Protein AF-A0A2K8QHU1-F1 (afdb_monomer_lite)

Foldseek 3Di:
DDPPDDLPPPPDVPPDDPVLLVVCCVVPNDDDSVVSVVVVVVVVVVVVCVVVVVVVVVVVVVVD

Radius of gyration: 16.48 Å; chains: 1; bounding box: 38×21×45 Å

Structure (mmCIF, N/CA/C/O backbone):
data_AF-A0A2K8QHU1-F1
#
_entry.id   AF-A0A2K8QHU1-F1
#
loop_
_atom_site.group_PDB
_atom_site.id
_atom_site.type_symbol
_atom_site.label_atom_id
_atom_site.label_alt_id
_atom_site.label_comp_id
_atom_site.label_asym_id
_atom_site.label_entity_id
_atom_site.label_seq_id
_atom_site.pdbx_PDB_ins_code
_atom_site.Cartn_x
_atom_site.Cartn_y
_atom_site.Cartn_z
_atom_site.occupancy
_atom_site.B_iso_or_equiv
_atom_site.auth_seq_id
_atom_site.auth_comp_id
_atom_site.auth_asym_id
_atom_site.auth_atom_id
_atom_site.pdbx_PDB_model_num
ATOM 1 N N . MET A 1 1 ? -0.680 -10.260 -7.452 1.00 61.78 1 MET A N 1
ATOM 2 C CA . MET A 1 1 ? -0.758 -9.484 -8.706 1.00 61.78 1 MET A CA 1
ATOM 3 C C . MET A 1 1 ? -0.349 -10.374 -9.863 1.00 61.78 1 MET A C 1
ATOM 5 O O . MET A 1 1 ? 0.524 -11.205 -9.636 1.00 61.78 1 MET A O 1
ATOM 9 N N . PRO A 1 2 ? -0.982 -10.244 -11.038 1.00 69.12 2 PRO A N 1
ATOM 10 C CA . PRO A 1 2 ? -0.616 -11.017 -12.219 1.00 69.12 2 PRO A CA 1
ATOM 11 C C . PRO A 1 2 ? 0.726 -10.550 -12.801 1.00 69.12 2 PRO A C 1
ATOM 13 O O . PRO A 1 2 ? 0.969 -9.352 -12.911 1.00 69.12 2 PRO A O 1
ATOM 16 N N . ASP A 1 3 ? 1.566 -11.503 -13.207 1.00 69.19 3 ASP A N 1
ATOM 17 C CA . ASP A 1 3 ? 2.888 -11.263 -13.815 1.00 69.19 3 ASP A CA 1
ATOM 18 C C . ASP A 1 3 ? 2.823 -10.710 -15.249 1.00 69.19 3 ASP A C 1
ATOM 20 O O . ASP A 1 3 ? 3.840 -10.402 -15.858 1.00 69.19 3 ASP A O 1
ATOM 24 N N . SER A 1 4 ? 1.618 -10.557 -15.798 1.00 72.38 4 SER A N 1
ATOM 25 C CA . SER A 1 4 ? 1.376 -10.029 -17.141 1.00 72.38 4 SER A CA 1
ATOM 26 C C . SER A 1 4 ? 1.380 -8.497 -17.219 1.00 72.38 4 SER A C 1
ATOM 28 O O . SER A 1 4 ? 1.131 -7.946 -18.289 1.00 72.38 4 SER A O 1
ATOM 30 N N . VAL A 1 5 ? 1.580 -7.794 -16.099 1.00 74.06 5 VAL A N 1
ATOM 31 C CA . VAL A 1 5 ? 1.553 -6.326 -16.047 1.00 74.06 5 VAL A CA 1
ATOM 32 C C . VAL A 1 5 ? 2.952 -5.774 -16.301 1.00 74.06 5 VAL A C 1
ATOM 34 O O . VAL A 1 5 ? 3.891 -6.088 -15.573 1.00 74.06 5 VAL A O 1
ATOM 37 N N . ALA A 1 6 ? 3.087 -4.907 -17.305 1.00 77.44 6 ALA A N 1
ATOM 38 C CA . ALA A 1 6 ? 4.296 -4.115 -17.494 1.00 77.44 6 ALA A CA 1
ATOM 39 C C . ALA A 1 6 ? 4.355 -3.018 -16.417 1.00 77.44 6 ALA A C 1
ATOM 41 O O . ALA A 1 6 ? 3.622 -2.031 -16.474 1.00 77.44 6 ALA A O 1
ATOM 42 N N . TYR A 1 7 ? 5.188 -3.222 -15.396 1.00 75.81 7 TYR A N 1
ATOM 43 C CA . TYR A 1 7 ? 5.330 -2.283 -14.281 1.00 75.81 7 TYR A CA 1
ATOM 44 C C . TYR A 1 7 ? 6.094 -1.016 -14.687 1.00 75.81 7 TYR A C 1
ATOM 46 O O . TYR A 1 7 ? 5.662 0.091 -14.371 1.00 75.81 7 TYR A O 1
ATOM 54 N N . GLN A 1 8 ? 7.183 -1.161 -15.439 1.00 76.00 8 GLN A N 1
ATOM 55 C CA . GLN A 1 8 ? 7.946 -0.039 -15.984 1.00 76.00 8 GLN A CA 1
ATOM 56 C C . GLN A 1 8 ? 7.852 0.022 -17.516 1.00 76.00 8 GLN A C 1
ATOM 58 O O . GLN A 1 8 ? 7.749 -1.028 -18.155 1.00 76.00 8 GLN A O 1
ATOM 63 N N . PRO A 1 9 ? 7.947 1.227 -18.112 1.00 70.00 9 PRO A N 1
ATOM 64 C CA . PRO A 1 9 ? 7.846 2.543 -17.456 1.00 70.00 9 PRO A CA 1
ATOM 65 C C . PRO A 1 9 ? 6.384 2.950 -17.176 1.00 70.00 9 PRO A C 1
ATOM 67 O O . PRO A 1 9 ? 6.105 3.791 -16.327 1.00 70.00 9 PRO A O 1
ATOM 70 N N . ASP A 1 10 ? 5.428 2.318 -17.859 1.00 73.38 10 ASP A N 1
ATOM 71 C CA . ASP A 1 10 ? 4.069 2.840 -18.014 1.00 73.38 10 ASP A CA 1
ATOM 72 C C . ASP A 1 10 ? 3.249 2.931 -16.721 1.00 73.38 10 ASP A C 1
ATOM 74 O O . ASP A 1 10 ? 2.456 3.859 -16.573 1.00 73.38 10 ASP A O 1
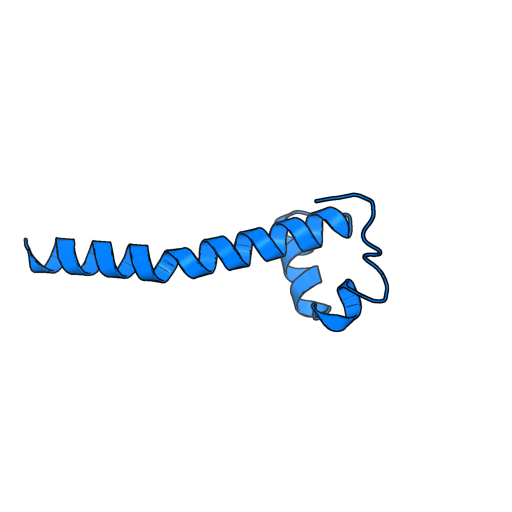ATOM 78 N N . LEU A 1 11 ? 3.386 1.988 -15.785 1.00 75.50 11 LEU A N 1
ATOM 79 C CA . LEU A 1 11 ? 2.581 1.988 -14.560 1.00 75.50 11 LEU A CA 1
ATOM 80 C C . LEU A 1 11 ? 3.258 2.791 -13.446 1.00 75.50 11 LEU A C 1
ATOM 82 O O . LEU A 1 11 ? 2.627 3.646 -12.818 1.00 75.50 11 LEU A O 1
ATOM 86 N N . MET A 1 12 ? 4.540 2.511 -13.213 1.00 79.38 12 MET A N 1
ATOM 87 C CA . MET A 1 12 ? 5.305 3.102 -12.121 1.00 79.38 12 MET A CA 1
ATOM 88 C C . MET A 1 12 ? 5.445 4.617 -12.298 1.00 79.38 12 MET A C 1
ATOM 90 O O . MET A 1 12 ? 5.087 5.366 -11.388 1.00 79.38 12 MET A O 1
ATOM 94 N N . ASP A 1 13 ? 5.822 5.088 -13.488 1.00 79.75 13 ASP A N 1
ATOM 95 C CA . ASP A 1 13 ? 6.060 6.519 -13.718 1.00 79.75 13 ASP A CA 1
ATOM 96 C C . ASP A 1 13 ? 4.766 7.349 -13.766 1.00 79.75 13 ASP A C 1
ATOM 98 O O .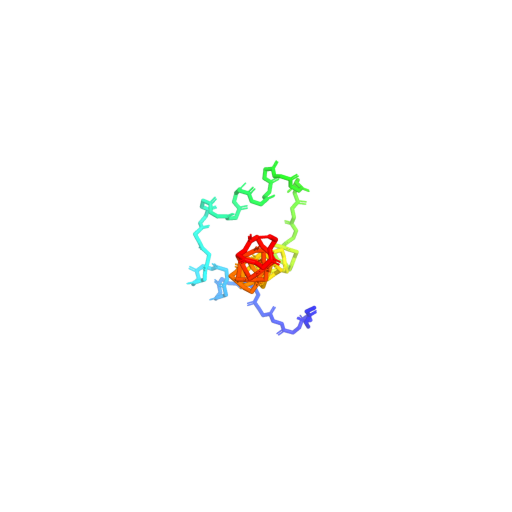 ASP A 1 13 ? 4.789 8.560 -13.540 1.00 79.75 13 ASP A O 1
ATOM 102 N N . ARG A 1 14 ? 3.615 6.718 -14.039 1.00 79.06 14 ARG A N 1
ATOM 103 C CA . ARG A 1 14 ? 2.315 7.410 -14.115 1.00 79.06 14 ARG A CA 1
ATOM 104 C C . ARG A 1 14 ? 1.605 7.507 -12.772 1.00 79.06 14 ARG A C 1
ATOM 106 O O . ARG A 1 14 ? 0.876 8.470 -12.544 1.00 79.06 14 ARG A O 1
ATOM 113 N N . ILE A 1 15 ? 1.766 6.507 -11.908 1.00 76.06 15 ILE A N 1
ATOM 114 C CA . ILE A 1 15 ? 0.992 6.391 -10.661 1.00 76.06 15 ILE A CA 1
ATOM 115 C C . ILE A 1 15 ? 1.826 6.805 -9.444 1.00 76.06 15 ILE A C 1
ATOM 117 O O . ILE A 1 15 ? 1.279 7.288 -8.446 1.00 76.06 15 ILE A O 1
ATOM 121 N N . PHE A 1 16 ? 3.149 6.661 -9.511 1.00 82.00 16 PHE A N 1
ATOM 122 C CA . PHE A 1 16 ? 4.018 6.820 -8.357 1.00 82.00 16 PHE A CA 1
ATOM 123 C C . PHE A 1 16 ? 4.951 8.009 -8.509 1.00 82.00 16 PHE A C 1
ATOM 125 O O . PHE A 1 16 ? 5.652 8.178 -9.498 1.00 82.00 16 PHE A O 1
ATOM 132 N N . THR A 1 17 ? 5.031 8.816 -7.454 1.00 83.75 17 THR A N 1
ATOM 133 C CA . THR A 1 17 ? 6.159 9.736 -7.321 1.00 83.75 17 THR A CA 1
ATOM 134 C C . THR A 1 17 ? 7.358 8.972 -6.779 1.00 83.75 17 THR A C 1
ATOM 136 O O . THR A 1 17 ? 7.214 8.148 -5.871 1.00 83.75 17 THR A O 1
ATOM 139 N N . GLN A 1 18 ? 8.556 9.312 -7.256 1.00 81.94 18 GLN A N 1
ATOM 140 C CA . GLN A 1 18 ? 9.810 8.743 -6.751 1.00 81.94 18 GLN A CA 1
ATOM 141 C C . GLN A 1 18 ? 9.903 8.827 -5.221 1.00 81.94 18 GLN A C 1
ATOM 143 O O . GLN A 1 18 ? 10.216 7.854 -4.542 1.00 81.94 18 GLN A O 1
ATOM 148 N N . LYS A 1 19 ? 9.492 9.965 -4.647 1.00 86.69 19 LYS A N 1
ATOM 149 C CA . LYS A 1 19 ? 9.436 10.170 -3.192 1.00 86.69 19 LYS A CA 1
ATOM 150 C C . LYS A 1 19 ? 8.582 9.120 -2.466 1.00 86.69 19 LYS A C 1
ATOM 152 O O . LYS A 1 19 ? 8.945 8.697 -1.370 1.00 86.69 19 LYS A O 1
ATOM 157 N N . ARG A 1 20 ? 7.447 8.713 -3.044 1.00 85.06 20 ARG A N 1
ATOM 158 C CA . ARG A 1 20 ? 6.558 7.701 -2.455 1.00 85.06 20 ARG A CA 1
ATOM 159 C C . ARG A 1 20 ? 7.192 6.313 -2.513 1.00 85.06 20 ARG A C 1
ATOM 161 O O . ARG A 1 20 ? 7.134 5.604 -1.515 1.00 85.06 20 ARG A O 1
ATOM 168 N N . MET A 1 21 ? 7.852 5.961 -3.614 1.00 84.62 21 MET A N 1
ATOM 169 C CA . MET A 1 21 ? 8.562 4.680 -3.732 1.00 84.62 21 MET A CA 1
ATOM 170 C C . MET A 1 21 ? 9.698 4.577 -2.709 1.00 84.62 21 MET A C 1
ATOM 172 O O . MET A 1 21 ? 9.712 3.640 -1.913 1.00 84.62 21 MET A O 1
ATOM 176 N N . PHE A 1 22 ? 10.533 5.616 -2.596 1.00 87.88 22 PHE A N 1
ATOM 177 C CA . PHE A 1 22 ? 11.585 5.680 -1.574 1.00 87.88 22 PHE A CA 1
ATOM 178 C C . PHE A 1 22 ? 11.054 5.567 -0.140 1.00 87.88 22 PHE A C 1
ATOM 180 O O . PHE A 1 22 ? 11.741 5.048 0.739 1.00 87.88 22 PHE A O 1
ATOM 187 N N . SER A 1 23 ? 9.837 6.052 0.130 1.00 90.25 23 SER A N 1
ATOM 188 C CA . SER A 1 23 ? 9.237 5.922 1.462 1.00 90.25 23 SER A CA 1
ATOM 189 C C . SER A 1 23 ? 8.940 4.467 1.828 1.00 90.25 23 SER A C 1
ATOM 191 O O . SER A 1 23 ? 9.158 4.080 2.974 1.00 90.25 23 SER A O 1
ATOM 193 N N . TYR A 1 24 ? 8.517 3.653 0.856 1.00 91.00 24 TYR A N 1
ATOM 194 C CA . TYR A 1 24 ? 8.287 2.228 1.068 1.00 91.00 24 TYR A CA 1
ATOM 195 C C . TYR A 1 24 ? 9.605 1.470 1.187 1.00 91.00 24 TYR A C 1
ATOM 197 O O . TYR A 1 24 ? 9.763 0.690 2.123 1.00 91.00 24 TYR A O 1
ATOM 205 N N . GLU A 1 25 ? 10.587 1.765 0.335 1.00 91.06 25 GLU A N 1
ATOM 206 C CA . GLU A 1 25 ? 11.901 1.122 0.425 1.00 91.06 25 GLU A CA 1
ATOM 207 C C . GLU A 1 25 ? 12.620 1.418 1.748 1.00 91.06 25 GLU A C 1
ATOM 209 O O . GLU A 1 25 ? 13.295 0.562 2.315 1.00 91.06 25 GLU A O 1
ATOM 214 N N . ARG A 1 26 ? 12.443 2.620 2.306 1.00 93.06 26 ARG A N 1
ATOM 215 C CA . ARG A 1 26 ? 13.011 2.966 3.615 1.00 93.06 26 ARG A CA 1
ATOM 216 C C . ARG A 1 26 ? 12.456 2.101 4.752 1.00 93.06 26 ARG A C 1
ATOM 218 O O . ARG A 1 26 ? 13.165 1.877 5.729 1.00 93.06 26 ARG A O 1
ATOM 225 N N . VAL A 1 27 ? 11.199 1.671 4.660 1.00 93.44 27 VAL A N 1
ATOM 226 C CA . VAL A 1 27 ? 10.529 0.884 5.708 1.00 93.44 27 VAL A CA 1
ATOM 227 C C . VAL A 1 27 ? 10.743 -0.613 5.497 1.00 93.44 27 VAL A C 1
ATOM 229 O O . VAL A 1 27 ? 11.012 -1.331 6.455 1.00 93.44 27 VAL A O 1
ATOM 232 N N . PHE A 1 28 ? 10.636 -1.077 4.254 1.00 91.69 28 PHE A N 1
ATOM 233 C CA . PHE A 1 28 ? 10.614 -2.501 3.915 1.00 91.69 28 PHE A CA 1
ATOM 234 C C . PHE A 1 28 ? 11.922 -3.013 3.287 1.00 91.69 28 PHE A C 1
ATOM 236 O O . PHE A 1 28 ? 12.060 -4.211 3.062 1.00 91.69 28 PHE A O 1
ATOM 243 N N . GLY A 1 29 ? 12.902 -2.138 3.042 1.00 91.69 29 GLY A N 1
ATOM 244 C CA . GLY A 1 29 ? 14.166 -2.478 2.388 1.00 91.69 29 GLY A CA 1
ATOM 245 C C . GLY A 1 29 ? 14.082 -2.413 0.862 1.00 91.69 29 GLY A C 1
ATOM 246 O O . GLY A 1 29 ? 13.216 -1.753 0.298 1.00 91.69 29 GLY A O 1
ATOM 247 N N . LYS A 1 30 ? 15.012 -3.083 0.172 1.00 90.06 30 LYS A N 1
ATOM 248 C CA . LYS A 1 30 ? 14.976 -3.165 -1.296 1.00 90.06 30 LYS A CA 1
ATOM 249 C C . LYS A 1 30 ? 13.785 -4.012 -1.733 1.00 90.06 30 LYS A C 1
ATOM 251 O O . LYS A 1 30 ? 13.670 -5.155 -1.301 1.00 90.06 30 LYS A O 1
ATOM 256 N N . LEU A 1 31 ? 12.955 -3.457 -2.606 1.00 89.06 31 LEU A N 1
ATOM 257 C CA . LEU A 1 31 ? 11.735 -4.085 -3.097 1.00 89.06 31 LEU A CA 1
ATOM 258 C C . LEU A 1 31 ? 11.776 -4.198 -4.619 1.00 89.06 31 LEU A C 1
ATOM 260 O O . LEU A 1 31 ? 12.351 -3.354 -5.303 1.00 89.06 31 LEU A O 1
ATOM 264 N N . THR A 1 32 ? 11.140 -5.231 -5.155 1.00 89.06 32 THR A N 1
ATOM 265 C CA . THR A 1 32 ? 10.829 -5.311 -6.585 1.00 89.06 32 THR A CA 1
ATOM 266 C C . THR A 1 32 ? 9.667 -4.377 -6.932 1.00 89.06 32 THR A C 1
ATOM 268 O O . THR A 1 32 ? 8.832 -4.063 -6.080 1.00 89.06 32 THR A O 1
ATOM 271 N N . ASP A 1 33 ? 9.546 -3.980 -8.202 1.00 85.75 33 ASP A N 1
ATOM 272 C CA . ASP A 1 33 ? 8.432 -3.135 -8.656 1.00 85.75 33 ASP A CA 1
ATOM 273 C C . ASP A 1 33 ? 7.063 -3.744 -8.309 1.00 85.75 33 ASP A C 1
ATOM 275 O O . ASP A 1 33 ? 6.154 -3.055 -7.846 1.00 85.75 33 ASP A O 1
ATOM 279 N N . ARG A 1 34 ? 6.928 -5.069 -8.449 1.00 85.81 34 ARG A N 1
ATOM 280 C CA . ARG A 1 34 ? 5.714 -5.811 -8.081 1.00 85.81 34 ARG A CA 1
ATOM 281 C C . ARG A 1 34 ? 5.367 -5.646 -6.599 1.00 85.81 34 ARG A C 1
ATOM 283 O O . ARG A 1 34 ? 4.194 -5.473 -6.260 1.00 85.81 34 ARG A O 1
ATOM 290 N N . GLU A 1 35 ? 6.360 -5.725 -5.720 1.00 88.44 35 GLU A N 1
ATOM 291 C CA . GLU A 1 35 ? 6.173 -5.572 -4.274 1.00 88.44 35 GLU A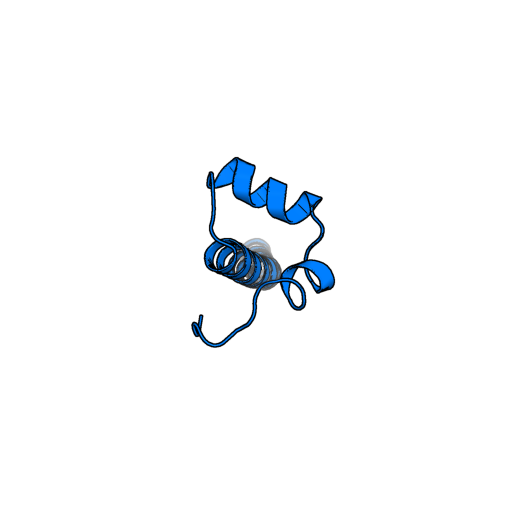 CA 1
ATOM 292 C C . GLU A 1 35 ? 5.831 -4.129 -3.905 1.00 88.44 35 GLU A C 1
ATOM 294 O O . GLU A 1 35 ? 4.918 -3.913 -3.108 1.00 88.44 35 GLU A O 1
ATOM 299 N N . LEU A 1 36 ? 6.479 -3.144 -4.535 1.00 88.88 36 LEU A N 1
ATOM 300 C CA . LEU A 1 36 ? 6.174 -1.723 -4.346 1.00 88.88 36 LEU A CA 1
ATOM 301 C C . LEU A 1 36 ? 4.715 -1.406 -4.683 1.00 88.88 36 LEU A C 1
ATOM 303 O O . LEU A 1 36 ? 4.014 -0.774 -3.886 1.00 88.88 36 LEU A O 1
ATOM 307 N N . VAL A 1 37 ? 4.228 -1.885 -5.831 1.00 87.31 37 VAL A N 1
ATOM 308 C CA . VAL A 1 37 ? 2.826 -1.687 -6.218 1.00 87.31 37 VAL A CA 1
ATOM 309 C C . VAL A 1 37 ? 1.886 -2.422 -5.258 1.00 87.31 37 VAL A C 1
ATOM 311 O O . VAL A 1 37 ? 0.860 -1.868 -4.859 1.00 87.31 37 VAL A O 1
ATOM 314 N N . GLY A 1 38 ? 2.235 -3.640 -4.835 1.00 88.38 38 GLY A N 1
ATOM 315 C CA . GLY A 1 38 ? 1.456 -4.394 -3.851 1.00 88.38 38 GLY A CA 1
ATOM 316 C C . GLY A 1 38 ? 1.300 -3.651 -2.521 1.00 88.38 38 GLY A C 1
ATOM 317 O O . GLY A 1 38 ? 0.180 -3.484 -2.035 1.00 88.38 38 GLY A O 1
ATOM 318 N N . ILE A 1 39 ? 2.405 -3.146 -1.971 1.00 90.50 39 ILE A N 1
ATOM 319 C CA . ILE A 1 39 ? 2.430 -2.371 -0.723 1.00 90.50 39 ILE A CA 1
ATOM 320 C C . ILE A 1 39 ? 1.615 -1.087 -0.863 1.00 90.50 39 ILE A C 1
ATOM 322 O O . ILE A 1 39 ? 0.875 -0.721 0.049 1.00 90.50 39 ILE A O 1
ATOM 326 N N . TYR A 1 40 ? 1.704 -0.407 -2.003 1.00 88.19 40 TYR A N 1
ATOM 327 C CA . TYR A 1 40 ? 0.928 0.803 -2.239 1.00 88.19 40 TYR A CA 1
ATOM 328 C C . TYR A 1 40 ? -0.578 0.555 -2.246 1.00 88.19 40 TYR A C 1
ATOM 330 O O . TYR A 1 40 ? -1.305 1.280 -1.564 1.00 88.19 40 TYR A O 1
ATOM 338 N N . ILE A 1 41 ? -1.043 -0.464 -2.978 1.00 88.88 41 ILE A N 1
ATOM 339 C CA . ILE A 1 41 ? -2.470 -0.809 -3.015 1.00 88.88 41 ILE A CA 1
ATOM 340 C C . ILE A 1 41 ? -2.942 -1.201 -1.620 1.00 88.88 41 ILE A C 1
ATOM 342 O O . ILE A 1 41 ? -3.997 -0.749 -1.179 1.00 88.88 41 ILE A O 1
ATOM 346 N N . TRP A 1 42 ? -2.145 -1.994 -0.904 1.00 90.25 42 TRP A N 1
ATOM 347 C CA . TRP A 1 42 ? -2.459 -2.377 0.465 1.00 90.25 42 TRP A CA 1
ATOM 348 C C . TRP A 1 42 ? -2.577 -1.158 1.386 1.00 90.25 42 TRP A C 1
ATOM 350 O O . TRP A 1 42 ? -3.565 -1.024 2.101 1.00 90.25 42 TRP A O 1
ATOM 360 N N . ASN A 1 43 ? -1.627 -0.225 1.318 1.00 90.25 43 ASN A N 1
ATOM 361 C CA . ASN A 1 43 ? -1.651 0.998 2.115 1.00 90.25 43 ASN A CA 1
ATOM 362 C C . ASN A 1 43 ? -2.854 1.893 1.771 1.00 90.25 43 ASN A C 1
ATOM 364 O O . ASN A 1 43 ? -3.415 2.544 2.648 1.00 90.25 43 ASN A O 1
ATOM 368 N N . GLN A 1 44 ? -3.269 1.927 0.504 1.00 88.69 44 GLN A N 1
ATOM 369 C CA . GLN A 1 44 ? -4.463 2.657 0.085 1.00 88.69 44 GLN A CA 1
ATOM 370 C C . GLN A 1 44 ? -5.746 2.009 0.621 1.00 88.69 44 GLN A C 1
ATOM 372 O O . GLN A 1 44 ? -6.615 2.722 1.119 1.00 88.69 44 GLN A O 1
ATOM 377 N N . ALA A 1 45 ? -5.849 0.679 0.563 1.00 90.88 45 ALA A N 1
ATOM 378 C CA . ALA A 1 45 ? -6.980 -0.058 1.120 1.00 90.88 45 ALA A CA 1
ATOM 379 C C . ALA A 1 45 ? -7.064 0.125 2.644 1.00 90.88 45 ALA A C 1
ATOM 381 O O . ALA A 1 45 ? -8.104 0.522 3.158 1.00 90.88 45 ALA A O 1
ATOM 382 N N . LEU A 1 46 ? -5.944 -0.053 3.352 1.00 88.69 46 LEU A N 1
ATOM 383 C CA . LEU A 1 46 ? -5.847 0.169 4.796 1.00 88.69 46 LEU A CA 1
ATOM 384 C C . LEU A 1 46 ? -6.242 1.604 5.176 1.00 88.69 46 LEU A C 1
ATOM 386 O O . LEU A 1 46 ? -6.982 1.816 6.133 1.00 88.69 46 LEU A O 1
ATOM 390 N N . GLY A 1 47 ? -5.768 2.591 4.412 1.00 87.31 47 GLY A N 1
ATOM 391 C CA . GLY A 1 47 ? -6.111 3.994 4.623 1.00 87.31 47 GLY A CA 1
ATOM 392 C C . GLY A 1 47 ? -7.601 4.291 4.433 1.00 87.31 47 GLY A C 1
ATOM 393 O O . GLY A 1 47 ? -8.133 5.161 5.117 1.00 87.31 47 GLY A O 1
ATOM 394 N N . GLY A 1 48 ? -8.285 3.562 3.545 1.00 88.56 48 GLY A N 1
ATOM 395 C CA . GLY A 1 48 ? -9.733 3.667 3.350 1.00 88.56 48 GLY A CA 1
ATOM 396 C C . GLY A 1 48 ? -10.542 3.175 4.554 1.00 88.56 48 GLY A C 1
ATOM 397 O O . GLY A 1 48 ? -11.550 3.785 4.907 1.00 88.56 48 GLY A O 1
ATOM 398 N N . GLU A 1 49 ? -10.059 2.139 5.241 1.00 92.38 49 GLU A N 1
ATOM 399 C CA . GLU A 1 49 ? -10.725 1.541 6.408 1.00 92.38 49 GLU A CA 1
ATOM 400 C C . GLU A 1 49 ? -10.611 2.384 7.693 1.00 92.38 49 GLU A C 1
ATOM 402 O O . GLU A 1 49 ? -11.341 2.157 8.661 1.00 92.38 49 GLU A O 1
ATOM 407 N N . LEU A 1 50 ? -9.754 3.413 7.711 1.00 90.56 50 LEU A N 1
ATOM 408 C CA . LEU A 1 50 ? -9.642 4.332 8.850 1.00 90.56 50 LEU A CA 1
ATOM 409 C C . LEU A 1 50 ? -10.952 5.071 9.137 1.00 90.56 50 LEU A C 1
ATOM 411 O O . LEU A 1 50 ? -11.281 5.297 10.301 1.00 90.56 50 LEU A O 1
ATOM 415 N N . TYR A 1 51 ? -11.697 5.456 8.099 1.00 87.06 51 TYR A N 1
ATOM 416 C CA . TYR A 1 51 ? -12.942 6.202 8.278 1.00 87.06 51 TYR A CA 1
ATOM 417 C C . TYR A 1 51 ? -14.055 5.344 8.913 1.00 87.06 51 TYR A C 1
ATOM 419 O O . TYR A 1 51 ? -14.614 5.777 9.925 1.00 87.06 51 TYR A O 1
ATOM 427 N N . PRO A 1 52 ? -14.336 4.115 8.429 1.00 91.88 52 PRO A N 1
ATOM 428 C CA . PRO A 1 52 ? -15.199 3.166 9.132 1.00 91.88 52 PRO A CA 1
ATOM 429 C C . PRO A 1 52 ? -14.782 2.917 10.585 1.00 91.88 52 PRO A C 1
ATOM 431 O O . PRO A 1 52 ? -15.631 2.936 11.477 1.00 91.88 52 PRO A O 1
ATOM 434 N N . LEU A 1 53 ? -13.482 2.733 10.841 1.00 92.19 53 LEU A N 1
ATOM 435 C CA . LEU A 1 53 ? -12.974 2.491 12.191 1.00 92.19 53 LEU A CA 1
ATOM 436 C C . LEU A 1 53 ? -13.239 3.682 13.120 1.00 92.19 53 LEU A C 1
ATOM 438 O O . LEU A 1 53 ? -13.721 3.502 14.239 1.00 92.19 53 LEU A O 1
ATOM 442 N N . LEU A 1 54 ? -12.956 4.900 12.653 1.00 91.94 54 LEU A N 1
ATOM 443 C CA . LEU A 1 54 ? -13.203 6.120 13.417 1.00 91.94 54 LEU A CA 1
ATOM 444 C C . LEU A 1 54 ? -14.698 6.311 13.689 1.00 91.94 54 LEU A C 1
ATOM 446 O O . LEU A 1 54 ? -15.075 6.652 14.807 1.00 91.94 54 LEU A O 1
ATOM 450 N N . SER A 1 55 ? -15.548 6.036 12.699 1.00 92.19 55 SER A N 1
ATOM 451 C CA . SER A 1 55 ? -17.002 6.099 12.854 1.00 92.19 55 SER A CA 1
ATOM 452 C C . SER A 1 55 ? -17.508 5.098 13.900 1.00 92.19 55 SER A C 1
ATOM 454 O O . SER A 1 55 ? -18.300 5.455 14.775 1.00 92.19 55 SER A O 1
ATOM 456 N N . ALA A 1 56 ? -17.004 3.861 13.884 1.00 94.25 56 ALA A N 1
ATOM 457 C CA . ALA A 1 56 ? -17.342 2.855 14.890 1.00 94.25 56 ALA A CA 1
ATOM 458 C C . ALA A 1 56 ? -16.885 3.271 16.301 1.00 94.25 56 ALA A C 1
ATOM 460 O O . ALA A 1 56 ? -17.636 3.117 17.271 1.00 94.25 56 ALA A O 1
ATOM 461 N N . ALA A 1 57 ? -15.681 3.839 16.418 1.00 93.56 57 ALA A N 1
ATOM 462 C CA . ALA A 1 57 ? -15.164 4.362 17.679 1.00 93.56 57 ALA A CA 1
ATOM 463 C C . ALA A 1 57 ? -16.022 5.527 18.204 1.00 93.56 57 ALA A C 1
ATOM 465 O O . ALA A 1 57 ? -16.368 5.550 19.385 1.00 93.56 57 ALA A O 1
ATOM 466 N N . GLU A 1 58 ? -16.431 6.450 17.330 1.00 95.06 58 GLU A N 1
ATOM 467 C CA . GLU A 1 58 ? -17.311 7.571 17.671 1.00 95.06 58 GLU A CA 1
ATOM 468 C C . GLU A 1 58 ? -18.665 7.089 18.212 1.00 95.06 58 GLU A C 1
ATOM 470 O O . GLU A 1 58 ? -19.108 7.546 19.267 1.00 95.06 58 GLU A O 1
ATOM 475 N N . ILE A 1 59 ? -19.317 6.145 17.522 1.00 94.12 59 ILE A N 1
ATOM 476 C 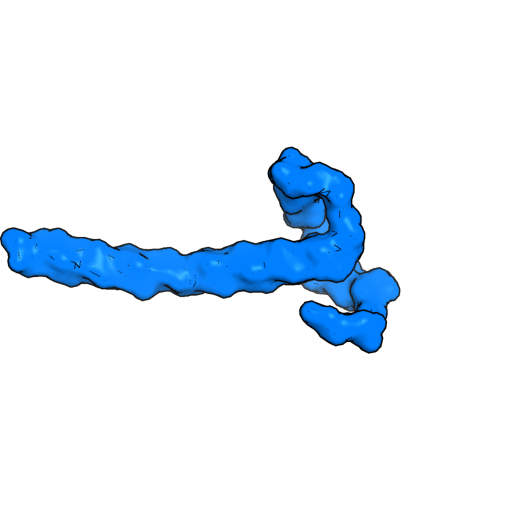CA . ILE A 1 59 ? -20.602 5.573 17.955 1.00 94.12 59 ILE A CA 1
ATOM 477 C C . ILE A 1 59 ? -20.459 4.906 19.323 1.00 94.12 59 ILE A C 1
ATOM 479 O O . ILE A 1 59 ? -21.335 5.065 20.173 1.00 94.12 59 ILE A O 1
ATOM 483 N N . THR A 1 60 ? -19.364 4.173 19.531 1.00 94.12 60 THR A N 1
ATOM 484 C CA . THR A 1 60 ? -19.086 3.491 20.797 1.00 94.12 60 THR A CA 1
ATOM 485 C C . THR A 1 60 ? -18.950 4.506 21.928 1.00 94.12 60 THR A C 1
ATOM 487 O O . THR A 1 60 ? -19.651 4.389 22.924 1.00 94.12 60 THR A O 1
ATOM 490 N N . LEU A 1 61 ? -18.129 5.547 21.754 1.00 93.38 61 LEU A N 1
ATOM 491 C CA . LEU A 1 61 ? -17.901 6.575 22.775 1.00 93.38 61 LEU A CA 1
ATOM 492 C C . LEU A 1 61 ? -19.147 7.414 23.087 1.00 93.38 61 LEU A C 1
ATOM 494 O O . LEU A 1 61 ? -19.334 7.813 24.229 1.00 93.38 61 LEU A O 1
ATOM 498 N N . ARG A 1 62 ? -20.011 7.682 22.099 1.00 90.25 62 ARG A N 1
ATOM 499 C CA . ARG A 1 62 ? -21.267 8.430 22.312 1.00 90.25 62 ARG A CA 1
ATOM 500 C C . ARG A 1 62 ? -22.340 7.633 23.054 1.00 90.25 62 ARG A C 1
ATOM 502 O O . ARG A 1 62 ? -23.298 8.233 23.533 1.00 90.25 62 ARG A O 1
ATOM 509 N N . LY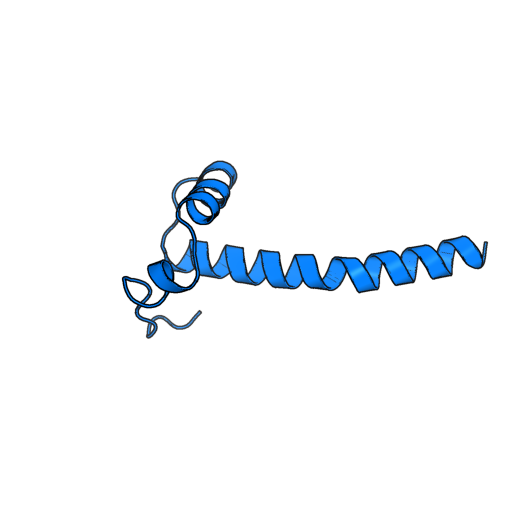S A 1 63 ? -22.242 6.302 23.064 1.00 71.19 63 LYS A N 1
ATOM 510 C CA . LYS A 1 63 ? -23.215 5.400 23.701 1.00 71.19 63 LYS A CA 1
ATOM 511 C C . LYS A 1 6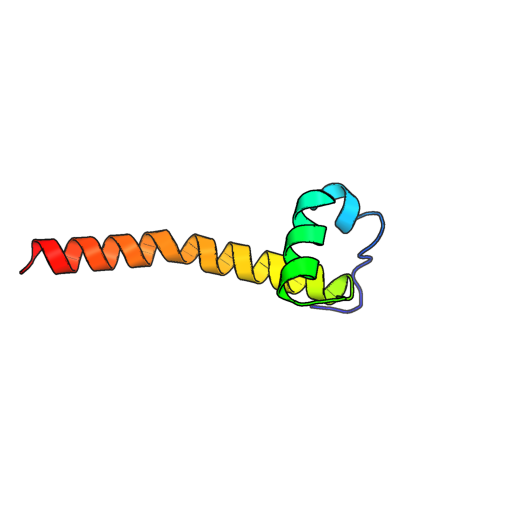3 ? -22.726 4.826 25.038 1.00 71.19 63 LYS A C 1
ATOM 513 O O . LYS A 1 63 ? -23.370 3.911 25.551 1.00 71.19 63 LYS A O 1
ATOM 518 N N . VAL A 1 64 ? -21.615 5.345 25.567 1.00 55.00 64 VAL A N 1
ATOM 519 C CA . VAL A 1 64 ? -21.135 5.125 26.944 1.00 55.00 64 VAL A CA 1
ATOM 520 C C . VAL A 1 64 ? -21.816 6.100 27.896 1.00 55.00 64 VAL A C 1
ATOM 522 O O . VAL A 1 64 ? -22.048 7.258 27.482 1.00 55.00 64 VAL A O 1
#

Sequence (64 aa):
MPDSVAYQPDLMDRIFTQKRMFSYERVFGKLTDRELVGIYIWNQALGGELYPLLSAAEITLRKV

Secondary structure (DSSP, 8-state):
--TTS--TTTTHHHH--HHHHHHHHHHH-S--HHHHHHHHHHHHHHHHHHHHHHHHHHHHHHT-

pLDDT: mean 85.11, std 8.59, range [55.0, 95.06]

Organism: NCBI:txid1778540